Protein AF-A0A518SBA5-F1 (afdb_monomer_lite)

Secondary structure (DSSP, 8-state):
-PPP-PPPSS--SSS--SS--SEEEPTTS-EEEGGGS-TT-SEEE-TTSSEEEEEETTS-GGGTS-HHHHHHHHHH-PPPTT-S-SS--HHHHHHHHHHH-TTSEEEEE-TT-TTT--SEEEEESS-HHHHHHHHHHHHHHHHHHHHHHSS-HHHHHHHHHHHHT--HHHHHHHHHHHHHTT-

Foldseek 3Di:
DDALDFPAPDDDPDDDQPPDPQWWQALLRDIDGLLVDAPPDQWDCDPVRAIKGKDFQPDWPVVQDPVVLVVVCQVVRQYDPNHPDRTDGPSSLVSQLCVVVVSFKIKDACCVPPPNPTGIMIIGNHGSLVSSLSSVVSSLVVVLVVQVPDPDPVSNVVSVVVVVVDDSSVVSVVSCVVVVVVD

Structure (mmCIF, N/CA/C/O backbone):
data_AF-A0A518SBA5-F1
#
_entry.id   AF-A0A518SBA5-F1
#
loop_
_atom_site.group_PDB
_atom_site.id
_atom_site.type_symbol
_atom_site.label_atom_id
_atom_site.label_alt_id
_atom_site.label_comp_id
_atom_site.label_asym_id
_atom_site.label_entity_id
_atom_site.label_seq_id
_atom_site.pdbx_PDB_ins_code
_atom_site.Cartn_x
_atom_site.Cartn_y
_atom_site.Cartn_z
_atom_site.occupancy
_atom_site.B_iso_or_equiv
_atom_site.auth_seq_id
_atom_site.auth_comp_id
_atom_site.auth_asym_id
_atom_site.auth_atom_id
_atom_site.pdbx_PDB_model_num
ATOM 1 N N . MET A 1 1 ? 8.625 2.048 19.655 1.00 45.75 1 MET A N 1
ATOM 2 C CA . MET A 1 1 ? 8.169 1.799 18.279 1.00 45.75 1 MET A CA 1
ATOM 3 C C . MET A 1 1 ? 9.173 2.496 17.388 1.00 45.75 1 MET A C 1
ATOM 5 O O . MET A 1 1 ? 9.543 3.614 17.735 1.00 45.75 1 MET A O 1
ATOM 9 N N . ALA A 1 2 ? 9.718 1.806 16.389 1.00 43.94 2 ALA A N 1
ATOM 10 C CA . ALA A 1 2 ? 10.509 2.471 15.361 1.00 43.94 2 ALA A CA 1
ATOM 11 C C . ALA A 1 2 ? 9.541 3.315 14.520 1.00 43.94 2 ALA A C 1
ATOM 13 O O . ALA A 1 2 ? 8.416 2.883 14.284 1.00 43.94 2 ALA A O 1
ATOM 14 N N . GLU A 1 3 ? 9.927 4.544 14.200 1.00 42.59 3 GLU A N 1
ATOM 15 C CA . GLU A 1 3 ? 9.156 5.420 13.313 1.00 42.59 3 GLU A CA 1
ATOM 16 C C . GLU A 1 3 ? 9.077 4.775 11.917 1.00 42.59 3 GLU A C 1
ATOM 18 O O . GLU A 1 3 ? 10.093 4.212 11.500 1.00 42.59 3 GLU A O 1
ATOM 23 N N . PRO A 1 4 ? 7.927 4.826 11.210 1.00 51.41 4 PRO A N 1
ATOM 24 C CA . PRO A 1 4 ? 7.824 4.291 9.854 1.00 51.41 4 PRO A CA 1
ATOM 25 C C . PRO A 1 4 ? 8.853 4.999 8.976 1.00 51.41 4 PRO A C 1
ATOM 27 O O . PRO A 1 4 ? 8.823 6.225 8.878 1.00 51.41 4 PRO A O 1
ATOM 30 N N . ARG A 1 5 ? 9.787 4.250 8.382 1.00 54.94 5 ARG A N 1
ATOM 31 C CA . ARG A 1 5 ? 10.832 4.830 7.529 1.00 54.94 5 ARG A CA 1
ATOM 32 C C . ARG A 1 5 ? 10.629 4.446 6.078 1.00 54.94 5 ARG A C 1
ATOM 34 O O . ARG A 1 5 ? 10.467 3.271 5.748 1.00 54.94 5 ARG A O 1
ATOM 41 N N . VAL A 1 6 ? 10.689 5.445 5.210 1.00 56.53 6 VAL A N 1
ATOM 42 C CA . VAL A 1 6 ? 10.826 5.243 3.769 1.00 56.53 6 VAL A CA 1
ATOM 43 C C . VAL A 1 6 ? 12.270 4.790 3.477 1.00 56.53 6 VAL A C 1
ATOM 45 O O . VAL A 1 6 ? 13.189 5.174 4.207 1.00 56.53 6 VAL A O 1
ATOM 48 N N . PRO A 1 7 ? 12.513 3.932 2.466 1.00 53.09 7 PRO A N 1
ATOM 49 C CA . PRO A 1 7 ? 13.870 3.632 2.023 1.00 53.09 7 PRO A CA 1
ATOM 50 C C . PRO A 1 7 ? 14.631 4.918 1.681 1.00 53.09 7 PRO A C 1
ATOM 52 O O . PRO A 1 7 ? 14.121 5.768 0.962 1.00 53.09 7 PRO A O 1
ATOM 55 N N . ASP A 1 8 ? 15.846 5.043 2.210 1.00 50.94 8 ASP A N 1
ATOM 56 C CA . ASP A 1 8 ? 16.706 6.218 2.057 1.00 50.94 8 ASP A CA 1
ATOM 57 C C . ASP A 1 8 ? 17.122 6.406 0.580 1.00 50.94 8 ASP A C 1
ATOM 59 O O . ASP A 1 8 ? 17.748 5.517 -0.005 1.00 50.94 8 ASP A O 1
ATOM 63 N N . ASP A 1 9 ? 16.835 7.574 -0.010 1.00 51.44 9 ASP A N 1
ATOM 64 C CA . ASP A 1 9 ? 17.364 8.032 -1.315 1.00 51.44 9 ASP A CA 1
ATOM 65 C C . ASP A 1 9 ? 18.897 8.306 -1.265 1.00 51.44 9 ASP A C 1
ATOM 67 O O . ASP A 1 9 ? 19.530 8.693 -2.254 1.00 51.44 9 ASP A O 1
ATOM 71 N N . GLY A 1 10 ? 19.533 8.135 -0.098 1.00 44.47 10 GLY A N 1
ATOM 72 C CA . GLY A 1 10 ? 20.887 8.578 0.219 1.00 44.47 10 GLY A CA 1
ATOM 73 C C . GLY A 1 10 ? 21.826 7.495 0.757 1.00 44.47 10 GLY A C 1
ATOM 74 O O . GLY A 1 10 ? 22.326 7.590 1.871 1.00 44.47 10 GLY A O 1
ATOM 75 N N . GLY A 1 11 ? 22.214 6.535 -0.087 1.00 49.19 11 GLY A N 1
ATOM 76 C CA . GLY A 1 11 ? 23.533 5.879 -0.024 1.00 49.19 11 GLY A CA 1
ATOM 77 C C . GLY A 1 11 ? 23.936 5.225 1.310 1.00 49.19 11 GLY A C 1
ATOM 78 O O . GLY A 1 11 ? 24.867 5.684 1.977 1.00 49.19 11 GLY A O 1
ATOM 79 N N . GLY A 1 12 ? 23.327 4.082 1.635 1.00 36.31 12 GLY A N 1
ATOM 80 C CA . GLY A 1 12 ? 23.743 3.189 2.721 1.00 36.31 12 GLY A CA 1
ATOM 81 C C . GLY A 1 12 ? 24.022 1.766 2.225 1.00 36.31 12 GLY A C 1
ATOM 82 O O . GLY A 1 12 ? 23.153 1.113 1.667 1.00 36.31 12 GLY A O 1
ATOM 83 N N . ASP A 1 13 ? 25.255 1.304 2.434 1.00 47.91 13 ASP A N 1
ATOM 84 C CA . ASP A 1 13 ? 25.829 -0.008 2.091 1.00 47.91 13 ASP A CA 1
ATOM 85 C C . ASP A 1 13 ? 24.948 -1.184 2.585 1.00 47.91 13 ASP A C 1
ATOM 87 O O . ASP A 1 13 ? 24.988 -1.547 3.762 1.00 47.91 13 ASP A O 1
ATOM 91 N N . GLY A 1 14 ? 24.115 -1.757 1.705 1.00 42.69 14 GLY A N 1
ATOM 92 C CA . GLY A 1 14 ? 23.136 -2.773 2.112 1.00 42.69 14 GLY A CA 1
ATOM 93 C C . GLY A 1 14 ? 22.302 -3.413 0.999 1.00 42.69 14 GLY A C 1
ATOM 94 O O . GLY A 1 14 ? 21.127 -3.672 1.208 1.00 42.69 14 GLY A O 1
ATOM 95 N N . GLY A 1 15 ? 22.885 -3.675 -0.171 1.00 39.03 15 GLY A N 1
ATOM 96 C CA . GLY A 1 15 ? 22.222 -4.364 -1.286 1.00 39.03 15 GLY A CA 1
ATOM 97 C C . GLY A 1 15 ? 22.755 -3.856 -2.620 1.00 39.03 15 GLY A C 1
ATOM 98 O O . GLY A 1 15 ? 23.026 -2.671 -2.755 1.00 39.03 15 GLY A O 1
ATOM 99 N N . ASP A 1 16 ? 22.981 -4.749 -3.576 1.00 41.28 16 ASP A N 1
ATOM 100 C CA . ASP A 1 16 ? 23.631 -4.521 -4.877 1.00 41.28 16 ASP A CA 1
ATOM 101 C C . ASP A 1 16 ? 22.791 -3.591 -5.801 1.00 41.28 16 ASP A C 1
ATOM 103 O O . ASP A 1 16 ? 22.279 -4.010 -6.829 1.00 41.28 16 ASP A O 1
ATOM 107 N N . GLY A 1 17 ? 22.586 -2.324 -5.425 1.00 42.34 17 GLY A N 1
ATOM 108 C CA . GLY A 1 17 ? 21.773 -1.327 -6.144 1.00 42.34 17 GLY A CA 1
ATOM 109 C C . GLY A 1 17 ? 22.573 -0.487 -7.144 1.00 42.34 17 GLY A C 1
ATOM 110 O O . GLY A 1 17 ? 22.425 0.731 -7.211 1.00 42.34 17 GLY A O 1
ATOM 111 N N . GLY A 1 18 ? 23.505 -1.103 -7.875 1.00 36.41 18 GLY A N 1
ATOM 112 C CA . GLY A 1 18 ? 24.275 -0.404 -8.901 1.00 36.41 18 GLY A CA 1
ATOM 113 C C . GLY A 1 18 ? 23.396 -0.087 -10.106 1.00 36.41 18 GLY A C 1
ATOM 114 O O . GLY A 1 18 ? 22.931 -1.031 -10.728 1.00 36.41 18 GLY A O 1
ATOM 115 N N . ALA A 1 19 ? 23.216 1.209 -10.416 1.00 46.28 19 ALA A N 1
ATOM 116 C CA . ALA A 1 19 ? 22.676 1.773 -11.667 1.00 46.28 19 ALA A CA 1
ATOM 117 C C . ALA A 1 19 ? 21.990 0.722 -12.549 1.00 46.28 19 ALA A C 1
ATOM 119 O O . ALA A 1 19 ? 22.603 0.165 -13.463 1.00 46.28 19 ALA A O 1
ATOM 120 N N . SER A 1 20 ? 20.767 0.364 -12.184 1.00 55.44 20 SER A N 1
ATOM 121 C CA . SER A 1 20 ? 20.087 -0.782 -12.764 1.00 55.44 20 SER A CA 1
ATOM 122 C C . SER A 1 20 ? 19.804 -0.532 -14.244 1.00 55.44 20 SER A C 1
ATOM 124 O O . SER A 1 20 ? 19.405 0.557 -14.643 1.00 55.44 20 SER A O 1
ATOM 126 N N . ASP A 1 21 ? 20.031 -1.549 -15.077 1.00 65.50 21 ASP A N 1
ATOM 127 C CA . ASP A 1 21 ? 19.813 -1.548 -16.534 1.00 65.50 21 ASP A CA 1
ATOM 128 C C . ASP A 1 21 ? 18.310 -1.425 -16.923 1.00 65.50 21 ASP A C 1
ATOM 130 O O . ASP A 1 21 ? 17.867 -2.031 -17.902 1.00 65.50 21 ASP A O 1
ATOM 134 N N . GLY A 1 22 ? 17.488 -0.707 -16.145 1.00 85.25 22 GLY A N 1
ATOM 135 C CA . GLY A 1 22 ? 16.037 -0.631 -16.319 1.00 85.25 22 GLY A CA 1
ATOM 136 C C . GLY A 1 22 ? 15.351 -1.978 -16.085 1.00 85.25 22 GLY A C 1
ATOM 137 O O . GLY A 1 22 ? 14.411 -2.324 -16.801 1.00 85.25 22 GLY A O 1
ATOM 138 N N . VAL A 1 23 ? 15.852 -2.790 -15.143 1.00 92.50 23 VAL A N 1
ATOM 139 C CA . VAL A 1 23 ? 15.336 -4.138 -14.838 1.00 92.50 23 VAL A CA 1
ATOM 140 C C . VAL A 1 23 ? 15.205 -4.338 -13.330 1.00 92.50 23 VAL A C 1
ATOM 142 O O . VAL A 1 23 ? 16.181 -4.172 -12.603 1.00 92.50 23 VAL A O 1
ATOM 145 N N . VAL A 1 24 ? 14.028 -4.784 -12.891 1.00 94.25 24 VAL A N 1
ATOM 146 C CA . VAL A 1 24 ? 13.728 -5.210 -11.518 1.00 94.25 24 VAL A CA 1
ATOM 147 C C . VAL A 1 24 ? 13.714 -6.740 -11.429 1.00 94.25 24 VAL A C 1
ATOM 149 O O . VAL A 1 24 ? 13.226 -7.422 -12.335 1.00 94.25 24 VAL A O 1
ATOM 152 N N . GLU A 1 25 ? 14.266 -7.292 -10.351 1.00 96.06 25 GLU A N 1
ATOM 153 C CA . GLU A 1 25 ? 14.155 -8.715 -10.015 1.00 96.06 25 GLU A CA 1
ATOM 154 C C . GLU A 1 25 ? 13.005 -8.897 -9.022 1.00 96.06 25 GLU A C 1
ATOM 156 O O . GLU A 1 25 ? 13.009 -8.303 -7.949 1.00 96.06 25 GLU A O 1
ATOM 161 N N . LEU A 1 26 ? 11.990 -9.664 -9.412 1.00 96.38 26 LEU A N 1
ATOM 162 C CA . LEU A 1 26 ? 10.777 -9.868 -8.628 1.00 96.38 26 LEU A CA 1
ATOM 163 C C . LEU A 1 26 ? 10.993 -10.914 -7.523 1.00 96.38 26 LEU A C 1
ATOM 165 O O . LEU A 1 26 ? 11.842 -11.793 -7.690 1.00 96.38 26 LEU A O 1
ATOM 169 N N . PRO A 1 27 ? 10.161 -10.935 -6.460 1.00 95.12 27 PRO A N 1
ATOM 170 C CA . PRO A 1 27 ? 10.260 -11.943 -5.394 1.00 95.12 27 PRO A CA 1
ATOM 171 C C . PRO A 1 27 ? 10.144 -13.393 -5.896 1.00 95.12 27 PRO A C 1
ATOM 173 O O . PRO A 1 27 ? 10.712 -14.319 -5.323 1.00 95.12 27 PRO A O 1
ATOM 176 N N . CYS A 1 28 ? 9.457 -13.607 -7.023 1.00 96.12 28 CYS A N 1
ATOM 177 C CA . CYS A 1 28 ? 9.350 -14.913 -7.677 1.00 96.12 28 CYS A CA 1
ATOM 178 C C . CYS A 1 28 ? 10.606 -15.331 -8.479 1.00 96.12 28 CYS A C 1
ATOM 180 O O . CYS A 1 28 ? 10.642 -16.440 -9.017 1.00 96.12 28 CYS A O 1
ATOM 182 N N . GLY A 1 29 ? 11.623 -14.466 -8.570 1.00 95.94 29 GLY A N 1
ATOM 183 C CA . GLY A 1 29 ? 12.879 -14.671 -9.300 1.00 95.94 29 GLY A CA 1
ATOM 184 C C . GLY A 1 29 ? 12.855 -14.243 -10.773 1.00 95.94 29 GLY A C 1
ATOM 185 O O . GLY A 1 29 ? 13.874 -14.337 -11.460 1.00 95.94 29 GLY A O 1
ATOM 186 N N . GLU A 1 30 ? 11.713 -13.782 -11.286 1.00 96.88 30 GLU A N 1
ATOM 187 C CA . GLU A 1 30 ? 11.601 -13.267 -12.654 1.00 96.88 30 GLU A CA 1
ATOM 188 C C . GLU A 1 30 ? 12.215 -11.866 -12.769 1.00 96.88 30 GLU A C 1
ATOM 190 O O . GLU A 1 30 ? 12.155 -11.062 -11.843 1.00 96.88 30 GLU A O 1
ATOM 195 N N . ARG A 1 31 ? 12.795 -11.554 -13.930 1.00 96.50 31 ARG A N 1
ATOM 196 C CA . ARG A 1 31 ? 13.422 -10.252 -14.202 1.00 96.50 31 ARG A CA 1
ATOM 197 C C . ARG A 1 31 ? 12.586 -9.486 -15.215 1.00 96.50 31 ARG A C 1
ATOM 199 O O . ARG A 1 31 ? 12.385 -9.970 -16.331 1.00 96.50 31 ARG A O 1
ATOM 206 N N . VAL A 1 32 ? 12.126 -8.298 -14.843 1.00 96.00 32 VAL A N 1
ATOM 207 C CA . VAL A 1 32 ? 11.157 -7.515 -15.621 1.00 96.00 32 VAL A CA 1
ATOM 208 C C . VAL A 1 32 ? 11.714 -6.128 -15.904 1.00 96.00 32 VAL A C 1
ATOM 210 O O . VAL A 1 32 ? 12.326 -5.512 -15.040 1.00 96.00 32 VAL A O 1
ATOM 213 N N . ALA A 1 33 ? 11.530 -5.634 -17.129 1.00 94.44 33 ALA A N 1
ATOM 214 C CA . ALA A 1 33 ? 11.942 -4.279 -17.476 1.00 94.44 33 ALA A CA 1
ATOM 215 C C . ALA A 1 33 ? 11.055 -3.242 -16.767 1.00 94.44 33 ALA A C 1
ATOM 217 O O . ALA A 1 33 ? 9.841 -3.420 -16.711 1.00 94.44 33 ALA A O 1
ATOM 218 N N . THR A 1 34 ? 11.630 -2.137 -16.298 1.00 93.69 34 THR A N 1
ATOM 219 C CA . THR A 1 34 ? 10.901 -1.044 -15.624 1.00 93.69 34 THR A CA 1
ATOM 220 C C . THR A 1 34 ? 9.806 -0.453 -16.515 1.00 93.69 34 THR A C 1
ATOM 222 O O . THR A 1 34 ? 8.685 -0.211 -16.081 1.00 93.69 34 THR A O 1
ATOM 225 N N . THR A 1 35 ? 10.073 -0.366 -17.817 1.00 92.94 35 THR A N 1
ATOM 226 C CA . THR A 1 35 ? 9.105 0.062 -18.843 1.00 92.94 35 THR A CA 1
ATOM 227 C C . THR A 1 35 ? 7.891 -0.861 -19.023 1.00 92.94 35 THR A C 1
ATOM 229 O O . THR A 1 35 ? 6.962 -0.494 -19.740 1.00 92.94 35 THR A O 1
ATOM 232 N N . ALA A 1 36 ? 7.875 -2.051 -18.412 1.00 94.69 36 ALA A N 1
ATOM 233 C CA . ALA A 1 36 ? 6.712 -2.940 -18.427 1.00 94.69 36 ALA A CA 1
ATOM 234 C C . ALA A 1 36 ? 5.648 -2.561 -17.381 1.00 94.69 36 ALA A C 1
ATOM 236 O O . ALA A 1 36 ? 4.532 -3.079 -17.451 1.00 94.69 36 ALA A O 1
ATOM 237 N N . PHE A 1 37 ? 5.977 -1.688 -16.424 1.00 95.44 37 PHE A N 1
ATOM 238 C CA . PHE A 1 37 ? 5.052 -1.239 -15.388 1.00 95.44 37 PHE A CA 1
ATOM 239 C C . PHE A 1 37 ? 4.405 0.084 -15.800 1.00 95.44 37 PHE A C 1
ATOM 241 O O . PHE A 1 37 ? 5.016 1.148 -15.742 1.00 95.44 37 PHE A O 1
ATOM 248 N N . ASP A 1 38 ? 3.141 0.017 -16.216 1.00 93.06 38 ASP A N 1
ATOM 249 C CA . ASP A 1 38 ? 2.354 1.207 -16.537 1.00 93.06 38 ASP A CA 1
ATOM 250 C C . ASP A 1 38 ? 1.986 1.999 -15.272 1.00 93.06 38 ASP A C 1
ATOM 252 O O . ASP A 1 38 ? 1.643 1.424 -14.240 1.00 93.06 38 ASP A O 1
ATOM 256 N N . LEU A 1 39 ? 1.915 3.331 -15.380 1.00 92.56 39 LEU A N 1
ATOM 257 C CA . LEU A 1 39 ? 1.575 4.225 -14.258 1.00 92.56 39 LEU A CA 1
ATOM 258 C C . LEU A 1 39 ? 0.212 3.940 -13.602 1.00 92.56 39 LEU A C 1
ATOM 260 O O . LEU A 1 39 ? -0.015 4.312 -12.455 1.00 92.56 39 LEU A O 1
ATOM 264 N N . GLY A 1 40 ? -0.716 3.301 -14.318 1.00 90.31 40 GLY A N 1
ATOM 265 C CA . GLY A 1 40 ? -2.030 2.902 -13.798 1.00 90.31 40 GLY A CA 1
ATOM 266 C C . GLY A 1 40 ? -2.110 1.447 -13.328 1.00 90.31 40 GLY A C 1
ATOM 267 O O . GLY A 1 40 ? -3.189 0.997 -12.937 1.00 90.31 40 GLY A O 1
ATOM 268 N N . MET A 1 41 ? -1.011 0.694 -13.413 1.00 93.88 41 MET A N 1
ATOM 269 C CA . MET A 1 41 ? -0.995 -0.739 -13.151 1.00 93.88 41 MET A CA 1
ATOM 270 C C . MET A 1 41 ? -1.246 -1.025 -11.673 1.00 93.88 41 MET A C 1
ATOM 272 O O . MET A 1 41 ? -0.619 -0.448 -10.781 1.00 93.88 41 MET A O 1
ATOM 276 N N . ARG A 1 42 ? -2.179 -1.946 -11.418 1.00 94.31 42 ARG A N 1
ATOM 277 C CA . ARG A 1 42 ? -2.409 -2.483 -10.076 1.00 94.31 42 ARG A CA 1
ATOM 278 C C . ARG A 1 42 ? -1.759 -3.832 -9.858 1.00 94.31 42 ARG A C 1
ATOM 280 O O . ARG A 1 42 ? -1.354 -4.126 -8.737 1.00 94.31 42 ARG A O 1
ATOM 287 N N . GLU A 1 43 ? -1.700 -4.622 -10.920 1.00 95.88 43 GLU A N 1
ATOM 288 C CA . GLU A 1 43 ? -1.192 -5.982 -10.929 1.00 95.88 43 GLU A CA 1
ATOM 289 C C . GLU A 1 43 ? -0.390 -6.221 -12.200 1.00 95.88 43 GLU A C 1
ATOM 291 O O . GLU A 1 43 ? -0.768 -5.751 -13.275 1.00 95.88 43 GLU A O 1
ATOM 296 N N . TYR A 1 44 ? 0.697 -6.968 -12.059 1.00 97.38 44 TYR A N 1
ATOM 297 C CA . TYR A 1 44 ? 1.517 -7.457 -13.150 1.00 97.38 44 TYR A CA 1
ATOM 298 C C . TYR A 1 44 ? 1.329 -8.969 -13.291 1.00 97.38 44 TYR A C 1
ATOM 300 O O . TYR A 1 44 ? 1.676 -9.730 -12.385 1.00 97.38 44 TYR A O 1
ATOM 308 N N . ASP A 1 45 ? 0.792 -9.409 -14.429 1.00 97.19 45 ASP A N 1
ATOM 309 C CA . ASP A 1 45 ? 0.654 -10.830 -14.753 1.00 97.19 45 ASP A CA 1
ATOM 310 C C . ASP A 1 45 ? 2.014 -11.416 -15.142 1.00 97.19 45 ASP A C 1
ATOM 312 O O . ASP A 1 45 ? 2.549 -11.160 -16.226 1.00 97.19 45 ASP A O 1
ATOM 316 N N . CYS A 1 46 ? 2.586 -12.209 -14.240 1.00 96.38 46 CYS A N 1
ATOM 317 C CA . CYS A 1 46 ? 3.956 -12.674 -14.352 1.00 96.38 46 CYS A CA 1
ATOM 318 C C . CYS A 1 46 ? 4.072 -14.0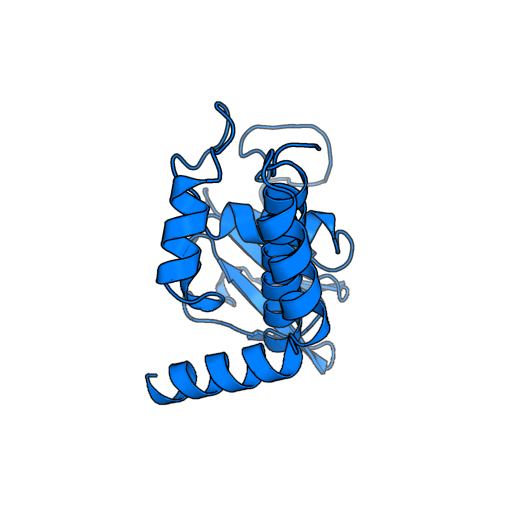12 -15.096 1.00 96.38 46 CYS A C 1
ATOM 320 O O . CYS A 1 46 ? 3.193 -14.877 -15.048 1.00 96.38 46 CYS A O 1
ATOM 322 N N . SER A 1 47 ? 5.225 -14.236 -15.731 1.00 96.00 47 SER A N 1
ATOM 323 C CA . SER A 1 47 ? 5.619 -15.514 -16.341 1.00 96.00 47 SER A CA 1
ATOM 324 C C . SER A 1 47 ? 5.657 -16.682 -15.349 1.00 96.00 47 SER A C 1
ATOM 326 O O . SER A 1 47 ? 5.520 -17.831 -15.776 1.00 96.00 47 SER A O 1
ATOM 328 N N . CYS A 1 48 ? 5.785 -16.412 -14.045 1.00 95.31 48 CYS A N 1
ATOM 329 C CA . CYS A 1 48 ? 5.713 -17.429 -12.994 1.00 95.31 48 CYS A CA 1
ATOM 330 C C . CYS A 1 48 ? 4.303 -18.047 -12.841 1.00 95.31 48 CYS A C 1
ATOM 332 O O . CYS A 1 48 ? 4.167 -19.124 -12.257 1.00 95.31 48 CYS A O 1
ATOM 334 N N . GLY A 1 49 ? 3.269 -17.407 -13.408 1.00 95.81 49 GLY A N 1
ATOM 335 C CA . GLY A 1 49 ? 1.876 -17.863 -13.387 1.00 95.81 49 GLY A CA 1
ATOM 336 C C . GLY A 1 49 ? 0.989 -17.205 -12.325 1.00 95.81 49 GLY A C 1
ATOM 337 O O . GLY A 1 49 ? -0.194 -17.537 -12.261 1.00 95.81 49 GLY A O 1
ATOM 338 N N . SER A 1 50 ? 1.538 -16.286 -11.528 1.00 95.69 50 SER A N 1
ATOM 339 C CA . SER A 1 50 ? 0.815 -15.477 -10.539 1.00 95.69 50 SER A CA 1
ATOM 340 C C . SER A 1 50 ? 0.715 -14.014 -10.982 1.00 95.69 50 SER A C 1
ATOM 342 O O . SER A 1 50 ? 1.483 -13.563 -11.835 1.00 95.69 50 SER A O 1
ATOM 344 N N . SER A 1 51 ? -0.205 -13.265 -10.374 1.00 96.75 51 SER A N 1
ATOM 345 C CA . SER A 1 51 ? -0.290 -11.809 -10.517 1.00 96.75 51 SER A CA 1
ATOM 346 C C . SER A 1 51 ? 0.370 -11.142 -9.309 1.00 96.75 51 SER A C 1
ATOM 348 O O . SER A 1 51 ? 0.113 -11.524 -8.168 1.00 96.75 51 SER A O 1
ATOM 350 N N . HIS A 1 52 ? 1.230 -10.161 -9.566 1.00 98.00 52 HIS A N 1
ATOM 351 C CA . HIS A 1 52 ? 1.997 -9.441 -8.549 1.00 98.00 52 HIS A CA 1
ATOM 352 C C . HIS A 1 52 ? 1.441 -8.038 -8.355 1.00 98.00 52 HIS A C 1
ATOM 354 O O . HIS A 1 52 ? 1.242 -7.326 -9.338 1.00 98.00 52 HIS A O 1
ATOM 360 N N . ALA A 1 53 ? 1.189 -7.619 -7.118 1.00 98.06 53 ALA A N 1
ATOM 361 C CA . ALA A 1 53 ? 0.717 -6.275 -6.830 1.00 98.06 53 ALA A CA 1
ATOM 362 C C . ALA A 1 53 ? 1.791 -5.251 -7.200 1.00 98.06 53 ALA A C 1
ATOM 364 O O . ALA A 1 53 ? 2.963 -5.430 -6.877 1.00 98.06 53 ALA A O 1
ATOM 365 N N . VAL A 1 54 ? 1.370 -4.168 -7.847 1.00 98.12 54 VAL A N 1
ATOM 366 C CA . VAL A 1 54 ? 2.235 -3.069 -8.279 1.00 98.12 54 VAL A CA 1
ATOM 367 C C . VAL A 1 54 ? 1.761 -1.776 -7.632 1.00 98.12 54 VAL A C 1
ATOM 369 O O . VAL A 1 54 ? 0.572 -1.421 -7.714 1.00 98.12 54 VAL A O 1
ATOM 372 N N . VAL A 1 55 ? 2.701 -1.069 -7.008 1.00 98.06 55 VAL A N 1
ATOM 373 C CA . VAL A 1 55 ? 2.503 0.257 -6.419 1.00 98.06 55 VAL A CA 1
ATOM 374 C C . VAL A 1 55 ? 3.654 1.164 -6.827 1.00 98.06 55 VAL A C 1
ATOM 376 O O . VAL A 1 55 ? 4.799 0.729 -6.895 1.00 98.06 55 VAL A O 1
ATOM 379 N N . MET A 1 56 ? 3.337 2.424 -7.103 1.00 96.44 56 MET A N 1
ATOM 380 C CA . MET A 1 56 ? 4.307 3.468 -7.420 1.00 96.44 56 MET A CA 1
ATOM 381 C C . MET A 1 56 ? 4.111 4.657 -6.482 1.00 96.44 56 MET A C 1
ATOM 383 O O . MET A 1 56 ? 3.012 4.848 -5.953 1.00 96.44 56 MET A O 1
ATOM 387 N N . ASP A 1 57 ? 5.145 5.478 -6.316 1.00 93.81 57 ASP A N 1
ATOM 388 C CA . ASP A 1 57 ? 5.136 6.661 -5.441 1.00 93.81 57 ASP A CA 1
ATOM 389 C C . ASP A 1 57 ? 3.984 7.624 -5.750 1.00 93.81 57 ASP A C 1
ATOM 391 O O . ASP A 1 57 ? 3.349 8.149 -4.838 1.00 93.81 57 ASP A O 1
ATOM 395 N N . MET A 1 58 ? 3.648 7.793 -7.033 1.00 92.50 58 MET A N 1
ATOM 396 C CA . MET A 1 58 ? 2.561 8.681 -7.454 1.00 92.50 58 MET A CA 1
ATOM 397 C C . MET A 1 58 ? 1.147 8.166 -7.138 1.00 92.50 58 MET A C 1
ATOM 399 O O . MET A 1 58 ? 0.171 8.903 -7.308 1.00 92.50 58 MET A O 1
ATOM 403 N N . HIS A 1 59 ? 0.979 6.893 -6.760 1.00 95.06 59 HIS A N 1
ATOM 404 C CA . HIS A 1 59 ? -0.348 6.364 -6.438 1.00 95.06 59 HIS A CA 1
ATOM 405 C C . HIS A 1 59 ? -0.837 6.990 -5.130 1.00 95.06 59 HIS A C 1
ATOM 407 O O . HIS A 1 59 ? -0.092 6.984 -4.159 1.00 95.06 59 HIS A O 1
ATOM 413 N N . PRO A 1 60 ? -2.077 7.503 -5.048 1.00 94.75 60 PRO A N 1
ATOM 414 C CA . PRO A 1 60 ? -2.570 8.092 -3.807 1.00 94.75 60 PRO A CA 1
ATOM 415 C C . PRO A 1 60 ? -2.913 7.006 -2.767 1.00 94.75 60 PRO A C 1
ATOM 417 O O . PRO A 1 60 ? -3.440 5.956 -3.156 1.00 94.75 60 PRO A O 1
ATOM 420 N N . PRO A 1 61 ? -2.753 7.273 -1.453 1.00 95.25 61 PRO A N 1
ATOM 421 C CA . PRO A 1 61 ? -3.219 6.389 -0.372 1.00 95.25 61 PRO A CA 1
ATOM 422 C C . PRO A 1 61 ? -4.706 6.027 -0.477 1.00 95.25 61 PRO A C 1
ATOM 424 O O . PRO A 1 61 ? -5.116 4.922 -0.116 1.00 95.25 61 PRO A O 1
ATOM 427 N N . GLY A 1 62 ? -5.499 6.921 -1.083 1.00 94.94 62 GLY A N 1
ATOM 428 C CA . GLY A 1 62 ? -6.896 6.700 -1.459 1.00 94.94 62 GLY A CA 1
ATOM 429 C C . GLY A 1 62 ? -7.132 5.435 -2.299 1.00 94.94 62 GLY A C 1
ATOM 430 O O . GLY A 1 62 ? -8.251 4.937 -2.405 1.00 94.94 62 GLY A O 1
ATOM 431 N N . ARG A 1 63 ? -6.090 4.844 -2.892 1.00 93.06 63 ARG A N 1
ATOM 432 C CA . ARG A 1 63 ? -6.173 3.530 -3.541 1.00 93.06 63 ARG A CA 1
ATOM 433 C C . ARG A 1 63 ? -6.544 2.405 -2.564 1.00 93.06 63 ARG A C 1
ATOM 435 O O . ARG A 1 63 ? -7.194 1.456 -2.996 1.00 93.06 63 ARG A O 1
ATOM 442 N N . PHE A 1 64 ? -6.171 2.527 -1.293 1.00 95.88 64 PHE A N 1
ATOM 443 C CA . PHE A 1 64 ? -6.373 1.507 -0.261 1.00 95.88 64 PHE A CA 1
ATOM 444 C C . PHE A 1 64 ? -7.357 1.949 0.827 1.00 95.88 64 PHE A C 1
ATOM 446 O O . PHE A 1 64 ? -8.067 1.124 1.395 1.00 95.88 64 PHE A O 1
ATOM 453 N N . LEU A 1 65 ? -7.419 3.246 1.120 1.00 95.38 65 LEU A N 1
ATOM 454 C CA . LEU A 1 65 ? -8.143 3.757 2.282 1.00 95.38 65 LEU A CA 1
ATOM 455 C C . LEU A 1 65 ? -9.150 4.837 1.877 1.00 95.38 65 LEU A C 1
ATOM 457 O O . LEU A 1 65 ? -8.864 5.616 0.969 1.00 95.38 65 LEU A O 1
ATOM 461 N N . PRO A 1 66 ? -10.305 4.944 2.555 1.00 95.00 66 PRO A N 1
ATOM 462 C CA . PRO A 1 66 ? -11.201 6.079 2.389 1.00 95.00 66 PRO A CA 1
ATOM 463 C C . PRO A 1 66 ? -10.463 7.391 2.665 1.00 95.00 66 PRO A C 1
ATOM 465 O O . PRO A 1 66 ? -9.676 7.458 3.607 1.00 95.00 66 PRO A O 1
ATOM 468 N N . GLU A 1 67 ? -10.770 8.449 1.910 1.00 93.81 67 GLU A N 1
ATOM 469 C CA . GLU A 1 67 ? -10.090 9.753 2.049 1.00 93.81 67 GLU A CA 1
ATOM 470 C C . GLU A 1 67 ? -10.149 10.287 3.489 1.00 93.81 67 GLU A C 1
ATOM 472 O O . GLU A 1 67 ? -9.169 10.804 3.999 1.00 93.81 67 GLU A O 1
ATOM 477 N N . SER A 1 68 ? -11.251 10.051 4.207 1.00 93.75 68 SER A N 1
ATOM 478 C CA . SER A 1 68 ? -11.368 10.450 5.614 1.00 93.75 68 SER A CA 1
ATOM 479 C C . SER A 1 68 ? -10.359 9.768 6.542 1.00 93.75 68 SER A C 1
ATOM 481 O O . SER A 1 68 ? -10.029 10.327 7.579 1.00 93.75 68 SER A O 1
ATOM 483 N N . ILE A 1 69 ? -9.918 8.548 6.220 1.00 93.25 69 ILE A N 1
ATOM 484 C CA . ILE A 1 69 ? -8.870 7.847 6.974 1.00 93.25 69 ILE A CA 1
ATOM 485 C C . ILE A 1 69 ? -7.499 8.381 6.568 1.00 93.25 69 ILE A C 1
ATOM 487 O O . ILE A 1 69 ? -6.663 8.598 7.438 1.00 93.25 69 ILE A O 1
ATOM 491 N N . VAL A 1 70 ? -7.289 8.650 5.277 1.00 94.75 70 VAL A N 1
ATOM 492 C CA . VAL A 1 70 ? -6.056 9.282 4.783 1.00 94.75 70 VAL A CA 1
ATOM 493 C C . VAL A 1 70 ? -5.834 10.633 5.465 1.00 94.75 70 VAL A C 1
ATOM 495 O O . VAL A 1 70 ? -4.758 10.849 6.006 1.00 94.75 70 VAL A O 1
ATOM 498 N N . ASP A 1 71 ? -6.866 11.477 5.548 1.00 93.12 71 ASP A N 1
ATOM 499 C CA . ASP A 1 71 ? -6.812 12.779 6.230 1.00 93.12 71 ASP A CA 1
ATOM 500 C C . ASP A 1 71 ? -6.441 12.647 7.720 1.00 93.12 71 ASP A C 1
ATOM 502 O O . ASP A 1 71 ? -5.748 13.495 8.281 1.00 93.12 71 ASP A O 1
ATOM 506 N N . ILE A 1 72 ? -6.921 11.592 8.390 1.00 91.31 72 ILE A N 1
ATOM 507 C CA . ILE A 1 72 ? -6.586 11.327 9.796 1.00 91.31 72 ILE A CA 1
ATOM 508 C C . ILE A 1 72 ? -5.122 10.910 9.923 1.00 91.31 72 ILE A C 1
ATOM 510 O O . ILE A 1 72 ? -4.444 11.384 10.831 1.00 91.31 72 ILE A O 1
ATOM 514 N N . LEU A 1 73 ? -4.647 10.027 9.042 1.00 91.38 73 LEU A N 1
ATOM 515 C CA . LEU A 1 73 ? -3.267 9.546 9.057 1.00 91.38 73 LEU A CA 1
ATOM 516 C C . LEU A 1 73 ? -2.284 10.669 8.737 1.00 91.38 73 LEU A C 1
ATOM 518 O O . LEU A 1 73 ? -1.303 10.810 9.453 1.00 91.38 73 LEU A O 1
ATOM 522 N N . ASP A 1 74 ? -2.587 11.511 7.754 1.00 91.12 74 ASP A N 1
ATOM 523 C CA . ASP A 1 74 ? -1.780 12.687 7.421 1.00 91.12 74 ASP A CA 1
ATOM 524 C C . ASP A 1 74 ? -1.676 13.682 8.582 1.00 91.12 74 ASP A C 1
ATOM 526 O O . ASP A 1 74 ? -0.611 14.213 8.876 1.00 91.12 74 ASP A O 1
ATOM 530 N N . ALA A 1 75 ? -2.762 13.862 9.336 1.00 88.94 75 ALA A N 1
ATOM 531 C CA . ALA A 1 75 ? -2.739 14.711 10.521 1.00 88.94 75 ALA A CA 1
ATOM 532 C C . ALA A 1 75 ? -2.035 14.080 11.740 1.00 88.94 75 ALA A C 1
ATOM 534 O O . ALA A 1 75 ? -1.678 14.807 12.670 1.00 88.94 75 ALA A O 1
ATOM 535 N N . ALA A 1 76 ? -1.918 12.751 11.795 1.00 86.12 76 ALA A N 1
ATOM 536 C CA . ALA A 1 76 ? -1.464 12.020 12.981 1.00 86.12 76 ALA A CA 1
ATOM 537 C C . ALA A 1 76 ? -0.047 11.447 12.857 1.00 86.12 76 ALA A C 1
ATOM 539 O O . ALA A 1 76 ? 0.607 11.232 13.879 1.00 86.12 76 ALA A O 1
ATOM 540 N N . VAL A 1 77 ? 0.407 11.163 11.638 1.00 86.06 77 VAL A N 1
ATOM 541 C CA . VAL A 1 77 ? 1.722 10.594 11.349 1.00 86.06 77 VAL A CA 1
ATOM 542 C C . VAL A 1 77 ? 2.630 11.721 10.885 1.00 86.06 77 VAL A C 1
ATOM 544 O O . VAL A 1 77 ? 2.425 12.284 9.818 1.00 86.06 77 VAL A O 1
ATOM 547 N N . GLU A 1 78 ? 3.640 12.037 11.689 1.00 86.69 78 GLU A N 1
ATOM 548 C CA . GLU A 1 78 ? 4.705 12.965 11.308 1.00 86.69 78 GLU A CA 1
ATOM 549 C C . GLU A 1 78 ? 5.827 12.165 10.617 1.00 86.69 78 GLU A C 1
ATOM 551 O O . GLU A 1 78 ? 6.420 11.299 11.272 1.00 86.69 78 GLU A O 1
ATOM 556 N N . PRO A 1 79 ? 6.117 12.410 9.321 1.00 87.88 79 PRO A N 1
ATOM 557 C CA . PRO A 1 79 ? 7.292 11.848 8.657 1.00 87.88 79 PRO A CA 1
ATOM 558 C C . PRO A 1 79 ? 8.587 12.241 9.376 1.00 87.88 79 PRO A C 1
ATOM 560 O O . PRO A 1 79 ? 8.655 13.271 10.054 1.00 87.88 79 PRO A O 1
ATOM 563 N N . ALA A 1 80 ? 9.630 11.425 9.226 1.00 84.75 80 ALA A N 1
ATOM 564 C CA . ALA A 1 80 ? 10.927 11.719 9.828 1.00 84.75 80 ALA A CA 1
ATOM 565 C C . ALA A 1 80 ? 11.550 12.998 9.224 1.00 84.75 80 ALA A C 1
ATOM 567 O O . ALA A 1 80 ? 11.329 13.319 8.060 1.00 84.75 80 ALA A O 1
ATOM 568 N N . GLU A 1 81 ? 12.361 13.737 9.996 1.00 82.69 81 GLU A N 1
ATOM 569 C CA . GLU A 1 81 ? 12.985 14.992 9.518 1.00 82.69 81 GLU A CA 1
ATOM 570 C C . GLU A 1 81 ? 13.910 14.791 8.300 1.00 82.69 81 GLU A C 1
ATOM 572 O O . GLU A 1 81 ? 14.196 15.744 7.572 1.00 82.69 81 GLU A O 1
ATOM 577 N N . ASP A 1 82 ? 14.421 13.575 8.119 1.00 84.62 82 ASP A N 1
ATOM 578 C CA . ASP A 1 82 ? 15.287 13.139 7.027 1.00 84.62 82 ASP A CA 1
ATOM 579 C C . ASP A 1 82 ? 14.543 12.420 5.891 1.00 84.62 82 ASP A C 1
ATOM 581 O O . ASP A 1 82 ? 15.186 11.958 4.950 1.00 84.62 82 ASP A O 1
ATOM 585 N N . ASP A 1 83 ? 13.211 12.354 5.946 1.00 82.56 83 ASP A N 1
ATOM 586 C CA . ASP A 1 83 ? 12.401 11.745 4.894 1.00 82.56 83 ASP A CA 1
ATOM 587 C C . ASP A 1 83 ? 12.388 12.603 3.611 1.00 82.56 83 ASP A C 1
ATOM 589 O O . ASP A 1 83 ? 12.472 13.836 3.638 1.00 82.56 83 ASP A O 1
ATOM 593 N N . ALA A 1 84 ? 12.267 11.942 2.459 1.00 82.69 84 ALA A N 1
ATOM 594 C CA . ALA A 1 84 ? 12.117 12.594 1.160 1.00 82.69 84 ALA A CA 1
ATOM 595 C C . ALA A 1 84 ? 10.714 13.204 0.971 1.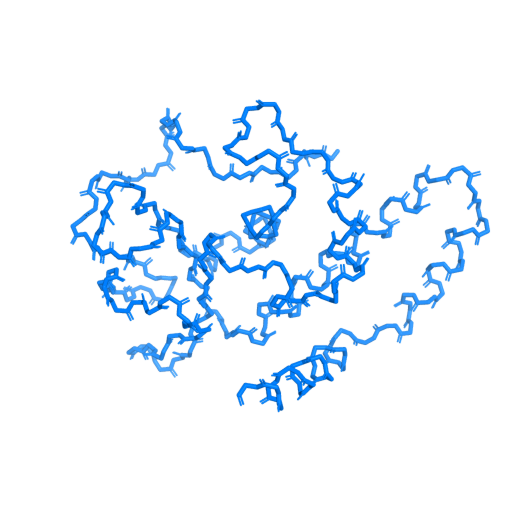00 82.69 84 ALA A C 1
ATOM 597 O O . ALA A 1 84 ? 10.512 14.030 0.072 1.00 82.69 84 ALA A O 1
ATOM 598 N N . PHE A 1 85 ? 9.752 12.807 1.809 1.00 84.38 85 PHE A N 1
ATOM 599 C CA . PHE A 1 85 ? 8.353 13.217 1.740 1.00 84.38 85 PHE A CA 1
ATOM 600 C C . PHE A 1 85 ? 7.967 14.101 2.936 1.00 84.38 85 PHE A C 1
ATOM 602 O O . PHE A 1 85 ? 8.158 13.731 4.088 1.00 84.38 85 PHE A O 1
ATOM 609 N N . GLU A 1 86 ? 7.388 15.275 2.656 1.00 85.88 86 GLU A N 1
ATOM 610 C CA . GLU A 1 86 ? 6.970 16.242 3.690 1.00 85.88 86 GLU A CA 1
ATOM 611 C C . GLU A 1 86 ? 5.653 15.856 4.393 1.00 85.88 86 GLU A C 1
ATOM 613 O O . GLU A 1 86 ? 5.366 16.355 5.479 1.00 85.88 86 GLU A O 1
ATOM 618 N N . GLU A 1 87 ? 4.845 14.998 3.766 1.00 89.44 87 GLU A N 1
ATOM 619 C CA . GLU A 1 87 ? 3.493 14.615 4.195 1.00 89.44 87 GLU A CA 1
ATOM 620 C C . GLU A 1 87 ? 3.324 13.093 4.130 1.00 89.44 87 GLU A C 1
ATOM 622 O O . GLU A 1 87 ? 4.016 12.404 3.368 1.00 89.44 87 GLU A O 1
ATOM 627 N N . PHE A 1 88 ? 2.375 12.560 4.904 1.00 92.12 88 PHE A N 1
ATOM 628 C CA . PHE A 1 88 ? 2.067 11.135 4.871 1.00 92.12 88 PHE A CA 1
ATOM 629 C C . PHE A 1 88 ? 1.580 10.721 3.476 1.00 92.12 88 PHE A C 1
ATOM 631 O O . PHE A 1 88 ? 0.843 11.429 2.791 1.00 92.12 88 PHE A O 1
ATOM 638 N N . GLY A 1 89 ? 1.947 9.518 3.042 1.00 93.12 89 GLY A N 1
ATOM 639 C CA . GLY A 1 89 ? 1.664 9.093 1.679 1.00 93.12 89 GLY A CA 1
ATOM 640 C C . GLY A 1 89 ? 1.882 7.612 1.438 1.00 93.12 89 GLY A C 1
ATOM 641 O O . GLY A 1 89 ? 2.207 6.843 2.339 1.00 93.12 89 GLY A O 1
ATOM 642 N N . THR A 1 90 ? 1.726 7.209 0.180 1.00 95.25 90 THR A N 1
ATOM 643 C CA . THR A 1 90 ? 1.928 5.820 -0.248 1.00 95.25 90 THR A CA 1
ATOM 644 C C . THR A 1 90 ? 3.319 5.273 0.075 1.00 95.25 90 THR A C 1
ATOM 646 O O . THR A 1 90 ? 3.372 4.124 0.506 1.00 95.25 90 THR A O 1
ATOM 649 N N . PRO A 1 91 ? 4.423 6.042 -0.035 1.00 94.75 91 PRO A N 1
ATOM 650 C CA . PRO A 1 91 ? 5.737 5.575 0.412 1.00 94.75 91 PRO A CA 1
ATOM 651 C C . PRO A 1 91 ? 5.751 5.112 1.874 1.00 94.75 91 PRO A C 1
ATOM 653 O O . PRO A 1 91 ? 6.309 4.060 2.168 1.00 94.75 91 PRO A O 1
ATOM 656 N N . HIS A 1 92 ? 5.059 5.823 2.768 1.00 93.94 92 HIS A N 1
ATOM 657 C CA . HIS A 1 92 ? 4.942 5.461 4.183 1.00 93.94 92 HIS A CA 1
ATOM 658 C C . HIS A 1 92 ? 4.120 4.182 4.387 1.00 93.94 92 HIS A C 1
ATOM 660 O O . HIS A 1 92 ? 4.516 3.302 5.149 1.00 93.94 92 HIS A O 1
ATOM 666 N N . LEU A 1 93 ? 2.998 4.041 3.667 1.00 95.25 93 LEU A N 1
ATOM 667 C CA . LEU A 1 93 ? 2.199 2.809 3.686 1.00 95.25 93 LEU A CA 1
ATOM 668 C C . LEU A 1 93 ? 3.005 1.608 3.183 1.00 95.25 93 LEU A C 1
ATOM 670 O O . LEU A 1 93 ? 2.962 0.543 3.790 1.00 95.25 93 LEU A O 1
ATOM 674 N N . MET A 1 94 ? 3.742 1.770 2.082 1.00 96.56 94 MET A N 1
ATOM 675 C CA . MET A 1 94 ? 4.587 0.702 1.551 1.00 96.56 94 MET A CA 1
ATOM 676 C C . MET A 1 94 ? 5.750 0.401 2.492 1.00 96.56 94 MET A C 1
ATOM 678 O O . MET A 1 94 ? 6.055 -0.769 2.675 1.00 96.56 94 MET A O 1
ATOM 682 N N . GLY A 1 95 ? 6.333 1.412 3.143 1.00 93.94 95 GLY A N 1
ATOM 683 C CA . GLY A 1 95 ? 7.292 1.249 4.238 1.00 93.94 95 GLY A CA 1
ATOM 684 C C . GLY A 1 95 ? 6.784 0.281 5.303 1.00 93.94 95 GLY A C 1
ATOM 685 O O . GLY A 1 95 ? 7.413 -0.744 5.551 1.00 93.94 95 GLY A O 1
ATOM 686 N N . ALA A 1 96 ? 5.589 0.543 5.837 1.00 93.12 96 ALA A N 1
ATOM 687 C CA . ALA A 1 96 ? 4.964 -0.317 6.841 1.00 93.12 96 ALA A CA 1
ATOM 688 C C . ALA A 1 96 ? 4.702 -1.747 6.328 1.00 93.12 96 ALA A C 1
ATOM 690 O O . ALA A 1 96 ? 4.990 -2.715 7.024 1.00 93.12 96 ALA A O 1
ATOM 691 N N . VAL A 1 97 ? 4.213 -1.906 5.092 1.00 96.25 97 VAL A N 1
ATOM 692 C CA . VAL A 1 97 ? 4.001 -3.246 4.509 1.00 96.25 97 VAL A CA 1
ATOM 693 C C . VAL A 1 97 ? 5.328 -3.990 4.330 1.00 96.25 97 VAL A C 1
ATOM 695 O O . VAL A 1 97 ? 5.401 -5.184 4.605 1.00 96.25 97 VAL A O 1
ATOM 698 N N . MET A 1 98 ? 6.389 -3.312 3.889 1.00 95.88 98 MET A N 1
ATOM 699 C CA . MET A 1 98 ? 7.711 -3.926 3.730 1.00 95.88 98 MET A CA 1
ATOM 700 C C . MET A 1 98 ? 8.301 -4.399 5.061 1.00 95.88 98 MET A C 1
ATOM 702 O O . MET A 1 98 ? 9.023 -5.393 5.073 1.00 95.88 98 MET A O 1
ATOM 706 N N . GLU A 1 99 ? 8.003 -3.716 6.169 1.00 94.56 99 GLU A N 1
ATOM 707 C CA . GLU A 1 99 ? 8.409 -4.170 7.503 1.00 94.56 99 GLU A CA 1
ATOM 708 C C . GLU A 1 99 ? 7.731 -5.496 7.887 1.00 94.56 99 GLU A C 1
ATOM 710 O O . GLU A 1 99 ? 8.388 -6.369 8.459 1.00 94.56 99 GLU A O 1
ATOM 715 N N . GLU A 1 100 ? 6.465 -5.685 7.506 1.00 95.00 100 GLU A N 1
ATOM 716 C CA . GLU A 1 100 ? 5.715 -6.920 7.769 1.00 95.00 100 GLU A CA 1
ATOM 717 C C . GLU A 1 100 ? 6.100 -8.080 6.838 1.00 95.00 100 GLU A C 1
ATOM 719 O O . GLU A 1 100 ? 6.180 -9.234 7.269 1.00 95.00 100 GLU A O 1
ATOM 724 N N . VAL A 1 101 ? 6.356 -7.797 5.555 1.00 94.75 101 VAL A N 1
ATOM 725 C CA . VAL A 1 101 ? 6.638 -8.820 4.530 1.00 94.75 101 VAL A CA 1
ATOM 726 C C . VAL A 1 101 ? 7.937 -8.555 3.746 1.00 94.75 101 VAL A C 1
ATOM 728 O O . VAL A 1 101 ? 7.923 -8.470 2.514 1.00 94.75 101 VAL A O 1
ATOM 731 N N . PRO A 1 102 ? 9.103 -8.481 4.416 1.00 94.19 102 PRO A N 1
ATOM 732 C CA . PRO A 1 102 ? 10.353 -8.020 3.801 1.00 94.19 102 PRO A CA 1
ATOM 733 C C . PRO A 1 102 ? 10.887 -8.927 2.683 1.00 94.19 102 PRO A C 1
ATOM 735 O O . PRO A 1 102 ? 11.655 -8.475 1.840 1.00 94.19 102 PRO A O 1
ATOM 738 N N . GLU A 1 103 ? 10.506 -10.208 2.661 1.00 93.12 103 GLU A N 1
ATOM 739 C CA . GLU A 1 103 ? 10.953 -11.176 1.645 1.00 93.12 103 GLU A CA 1
ATOM 740 C C . GLU A 1 103 ? 10.015 -11.251 0.424 1.00 93.12 103 GLU A C 1
ATOM 742 O O . GLU A 1 103 ? 10.350 -11.882 -0.576 1.00 93.12 103 GLU A O 1
ATOM 747 N N . GLU A 1 104 ? 8.851 -10.598 0.483 1.00 96.19 104 GLU A N 1
ATOM 748 C CA . GLU A 1 104 ? 7.785 -10.695 -0.526 1.00 96.19 104 GLU A CA 1
ATOM 749 C C . GLU A 1 104 ? 7.638 -9.406 -1.344 1.00 96.19 104 GLU A C 1
ATOM 751 O O . GLU A 1 104 ? 6.605 -9.176 -1.972 1.00 96.19 104 GLU A O 1
ATOM 756 N N . VAL A 1 105 ? 8.655 -8.544 -1.349 1.00 97.50 105 VAL A N 1
ATOM 757 C CA . VAL A 1 105 ? 8.625 -7.246 -2.027 1.00 97.50 105 VAL A CA 1
ATOM 758 C C . VAL A 1 105 ? 9.950 -6.960 -2.722 1.00 97.50 105 VAL A 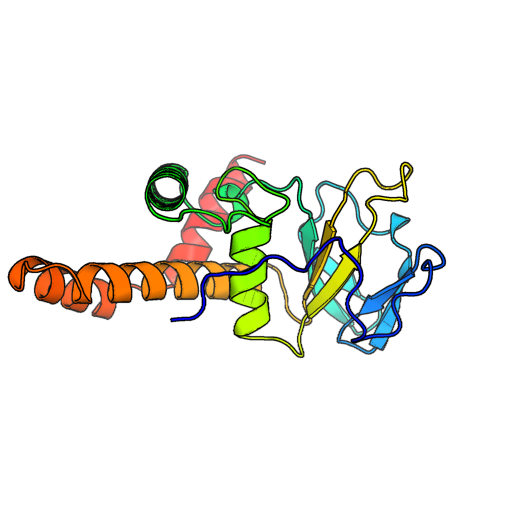C 1
ATOM 760 O O . VAL A 1 105 ? 11.024 -7.075 -2.139 1.00 97.50 105 VAL A O 1
ATOM 763 N N . ALA A 1 106 ? 9.866 -6.576 -3.990 1.00 97.12 106 ALA A N 1
ATOM 764 C CA . ALA A 1 106 ? 10.967 -5.973 -4.721 1.00 97.12 106 ALA A CA 1
ATOM 765 C C . ALA A 1 106 ? 10.750 -4.462 -4.791 1.00 97.12 106 ALA A C 1
ATOM 767 O O . ALA A 1 106 ? 9.665 -4.007 -5.167 1.00 97.12 106 ALA A O 1
ATOM 768 N N . THR A 1 107 ? 11.786 -3.697 -4.456 1.00 96.06 107 THR A N 1
ATOM 769 C CA . THR A 1 107 ? 11.805 -2.239 -4.578 1.00 96.06 107 THR A CA 1
ATOM 770 C C . THR A 1 107 ? 12.728 -1.808 -5.704 1.00 96.06 107 THR A C 1
ATOM 772 O O . THR A 1 107 ? 13.733 -2.461 -5.998 1.00 96.06 107 THR A O 1
ATOM 775 N N . TYR A 1 108 ? 12.379 -0.706 -6.357 1.00 94.75 108 TYR A N 1
ATOM 776 C CA . TYR A 1 108 ? 13.198 -0.123 -7.407 1.00 94.75 108 TYR A CA 1
ATOM 777 C C . TYR A 1 108 ? 13.145 1.401 -7.347 1.00 94.75 108 TYR A C 1
ATOM 779 O O . TYR A 1 108 ? 12.060 1.983 -7.397 1.00 94.75 108 TYR A O 1
ATOM 787 N N . ASP A 1 109 ? 14.320 2.023 -7.277 1.00 93.38 109 ASP A N 1
ATOM 788 C CA . ASP A 1 109 ? 14.503 3.467 -7.394 1.00 93.38 109 ASP A CA 1
ATOM 789 C C . ASP A 1 109 ? 14.717 3.838 -8.870 1.00 93.38 109 ASP A C 1
ATOM 791 O O . ASP A 1 109 ? 15.724 3.495 -9.492 1.00 93.38 109 ASP A O 1
ATOM 795 N N . ALA A 1 110 ? 13.724 4.525 -9.428 1.00 92.19 110 ALA A N 1
ATOM 796 C CA . ALA A 1 110 ? 13.696 5.055 -10.784 1.00 92.19 110 ALA A CA 1
ATOM 797 C C . ALA A 1 110 ? 13.822 6.591 -10.820 1.00 92.19 110 ALA A C 1
ATOM 799 O O . ALA A 1 110 ? 13.584 7.203 -11.864 1.00 92.19 110 ALA A O 1
ATOM 800 N N . SER A 1 111 ? 14.231 7.240 -9.725 1.00 89.25 111 SER A N 1
ATOM 801 C CA . SER A 1 111 ? 14.392 8.703 -9.643 1.00 89.25 111 SER A CA 1
ATOM 802 C C . SER A 1 111 ? 15.330 9.271 -10.724 1.00 89.25 111 SER A C 1
ATOM 804 O O . SER A 1 111 ? 15.146 10.395 -11.204 1.00 89.25 111 SER A O 1
ATOM 806 N N . GLY A 1 112 ? 16.310 8.477 -11.170 1.00 85.56 112 GLY A N 1
ATOM 807 C CA . GLY A 1 112 ? 17.222 8.797 -12.273 1.00 85.56 112 GLY A CA 1
ATOM 808 C C . GLY A 1 112 ? 16.698 8.482 -13.684 1.00 85.56 112 GLY A C 1
ATOM 809 O O . GLY A 1 112 ? 17.332 8.872 -14.670 1.00 85.56 112 GLY A O 1
ATOM 810 N N . GLU A 1 113 ? 15.557 7.801 -13.811 1.00 86.12 113 GLU A N 1
ATOM 811 C CA . GLU A 1 113 ? 15.011 7.262 -15.063 1.00 86.12 113 GLU A CA 1
ATOM 812 C C . GLU A 1 113 ? 13.797 8.064 -15.548 1.00 86.12 113 GLU A C 1
ATOM 814 O O . GLU A 1 113 ? 12.641 7.670 -15.419 1.00 86.12 113 GLU A O 1
ATOM 819 N N . GLY A 1 114 ? 14.049 9.198 -16.206 1.00 81.81 114 GLY A N 1
ATOM 820 C CA . GLY A 1 114 ? 12.979 10.082 -16.693 1.00 81.81 114 GLY A CA 1
ATOM 821 C C . GLY A 1 114 ? 12.033 9.489 -17.755 1.00 81.81 114 GLY A C 1
ATOM 822 O O . GLY A 1 114 ? 11.122 10.185 -18.199 1.00 81.8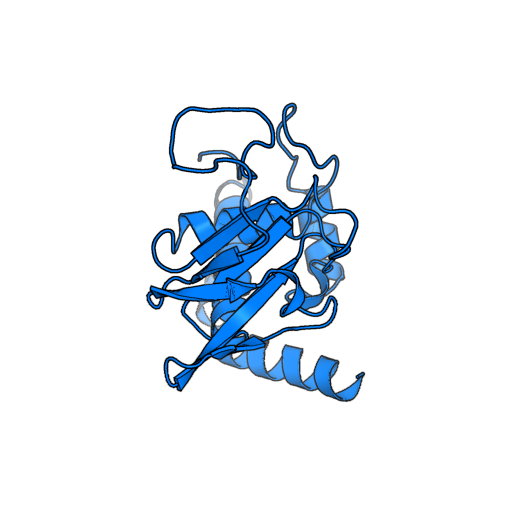1 114 GLY A O 1
ATOM 823 N N . GLU A 1 115 ? 12.245 8.248 -18.200 1.00 84.06 115 GLU A N 1
ATOM 824 C CA . GLU A 1 115 ? 11.421 7.580 -19.213 1.00 84.06 115 GLU A CA 1
ATOM 825 C C . GLU A 1 115 ? 10.244 6.771 -18.649 1.00 84.06 115 GLU A C 1
ATOM 827 O O . GLU A 1 115 ? 9.285 6.546 -19.389 1.00 84.06 115 GLU A O 1
ATOM 832 N N . VAL A 1 116 ? 10.272 6.381 -17.365 1.00 89.31 116 VAL A N 1
ATOM 833 C CA . VAL A 1 116 ? 9.221 5.537 -16.755 1.00 89.31 116 VAL A CA 1
ATOM 834 C C . VAL A 1 116 ? 8.144 6.333 -16.014 1.00 89.31 116 VAL A C 1
ATOM 836 O O . VAL A 1 116 ? 6.998 5.900 -15.944 1.00 89.31 116 VAL A O 1
ATOM 839 N N . GLY A 1 117 ? 8.466 7.541 -15.541 1.00 90.50 117 GLY A N 1
ATOM 840 C CA . GLY A 1 117 ? 7.486 8.489 -14.994 1.00 90.50 117 GLY A CA 1
ATOM 841 C C . GLY A 1 117 ? 7.072 8.268 -13.533 1.00 90.50 117 GLY A C 1
ATOM 842 O O . GLY A 1 117 ? 6.184 8.977 -13.067 1.00 90.50 117 GLY A O 1
ATOM 843 N N . TYR A 1 118 ? 7.712 7.337 -12.827 1.00 92.62 118 TYR A N 1
ATOM 844 C CA . TYR A 1 118 ? 7.625 7.141 -11.376 1.00 92.62 118 TYR A CA 1
ATOM 845 C C . TYR A 1 118 ? 9.033 7.219 -10.769 1.00 92.62 118 TYR A C 1
ATOM 847 O O . TYR A 1 118 ? 10.011 6.963 -11.474 1.00 92.62 118 TYR A O 1
ATOM 855 N N . ALA A 1 119 ? 9.140 7.581 -9.491 1.00 92.81 119 ALA A N 1
ATOM 856 C CA . ALA A 1 119 ? 10.418 7.615 -8.777 1.00 92.81 119 ALA A CA 1
ATOM 857 C C . ALA A 1 119 ? 10.659 6.330 -7.980 1.00 92.81 119 ALA A C 1
ATOM 859 O O . ALA A 1 119 ? 11.785 5.848 -7.942 1.00 92.81 119 ALA A O 1
ATOM 860 N N . LEU A 1 120 ? 9.611 5.735 -7.406 1.00 95.00 120 LEU A N 1
ATOM 861 C CA . LEU A 1 120 ? 9.717 4.492 -6.639 1.00 95.00 120 LEU A CA 1
ATOM 862 C C . LEU A 1 120 ? 8.696 3.476 -7.143 1.00 95.00 120 LEU A C 1
ATOM 864 O O . LEU A 1 120 ? 7.550 3.820 -7.444 1.00 95.00 120 LEU A O 1
ATOM 868 N N . LEU A 1 121 ? 9.116 2.217 -7.209 1.00 97.00 121 LEU A N 1
ATOM 869 C CA . LEU A 1 121 ? 8.284 1.075 -7.571 1.00 97.00 121 LEU A CA 1
ATOM 870 C C . LEU A 1 121 ? 8.393 -0.007 -6.497 1.00 97.00 121 LEU A C 1
ATOM 872 O O . LEU A 1 121 ? 9.493 -0.399 -6.109 1.00 97.00 121 LEU A O 1
ATOM 876 N N . TRP A 1 122 ? 7.239 -0.537 -6.100 1.00 98.31 122 TRP A N 1
ATOM 877 C CA . TRP A 1 122 ? 7.098 -1.732 -5.276 1.00 98.31 122 TRP A CA 1
ATOM 878 C C . TRP A 1 122 ? 6.345 -2.803 -6.059 1.00 98.31 122 TRP A C 1
ATOM 880 O O . TRP A 1 122 ? 5.249 -2.552 -6.576 1.00 98.31 122 TRP A O 1
ATOM 890 N N . VAL A 1 123 ? 6.921 -4.003 -6.121 1.00 98.25 123 VAL A N 1
ATOM 891 C CA . VAL A 1 123 ? 6.279 -5.183 -6.709 1.00 98.25 123 VAL A CA 1
ATOM 892 C C . VAL A 1 123 ? 6.255 -6.312 -5.689 1.00 98.25 123 VAL A C 1
ATOM 894 O O . VAL A 1 123 ? 7.307 -6.780 -5.256 1.00 98.25 123 VAL A O 1
ATOM 897 N N . PHE A 1 124 ? 5.058 -6.761 -5.320 1.00 98.31 124 PHE A N 1
ATOM 898 C CA . PHE A 1 124 ? 4.868 -7.774 -4.282 1.00 98.31 124 PHE A CA 1
ATOM 899 C C . PHE A 1 124 ? 4.698 -9.184 -4.856 1.00 98.31 124 PHE A C 1
ATOM 901 O O . PHE A 1 124 ? 4.150 -9.369 -5.942 1.00 98.31 124 PHE A O 1
ATOM 908 N N . GLY A 1 125 ? 5.113 -10.201 -4.098 1.00 97.69 125 GLY A N 1
ATOM 909 C CA . GLY A 1 125 ? 4.997 -11.622 -4.445 1.00 97.69 125 GLY A CA 1
ATOM 910 C C . GLY A 1 125 ? 3.554 -12.136 -4.550 1.00 97.69 125 GLY A C 1
ATOM 911 O O . GLY A 1 125 ? 3.313 -13.186 -5.147 1.00 97.69 125 GLY A O 1
ATOM 912 N N . PHE A 1 126 ? 2.589 -11.362 -4.058 1.00 97.94 126 PHE A N 1
ATOM 913 C CA . PHE A 1 126 ? 1.157 -11.659 -4.026 1.00 97.94 126 PHE A CA 1
ATOM 914 C C . PHE A 1 126 ? 0.327 -10.619 -4.792 1.00 97.94 126 PHE A C 1
ATOM 916 O O . PHE A 1 126 ? 0.841 -9.594 -5.232 1.00 97.94 126 PHE A O 1
ATOM 923 N N . ASP A 1 127 ? -0.969 -10.888 -4.952 1.00 97.38 127 ASP A N 1
ATOM 924 C CA . ASP A 1 127 ? -1.892 -10.052 -5.723 1.00 97.38 127 ASP A CA 1
ATOM 925 C C . ASP A 1 127 ? -2.281 -8.735 -5.020 1.00 97.38 127 ASP A C 1
ATOM 927 O O . ASP A 1 127 ? -2.057 -8.513 -3.826 1.00 97.38 127 ASP A O 1
ATOM 931 N N . SER A 1 128 ? -2.891 -7.814 -5.769 1.00 96.62 128 SER A N 1
ATOM 932 C CA . SER A 1 128 ? -3.257 -6.488 -5.255 1.00 96.62 128 SER A CA 1
ATOM 933 C C . SER A 1 128 ? -4.388 -6.514 -4.233 1.00 96.62 128 SER A C 1
ATOM 935 O O . SER A 1 128 ? -4.616 -5.498 -3.572 1.00 96.62 128 SER A O 1
ATOM 937 N N . ARG A 1 129 ? -5.154 -7.608 -4.147 1.00 96.44 129 ARG A N 1
ATOM 938 C CA . ARG A 1 129 ? -6.196 -7.779 -3.128 1.00 96.44 129 ARG A CA 1
ATOM 939 C C . ARG A 1 129 ? -5.539 -8.094 -1.790 1.00 96.44 129 ARG A C 1
ATOM 941 O O . ARG A 1 129 ? -5.843 -7.423 -0.813 1.00 96.44 129 ARG A O 1
ATOM 948 N N . THR A 1 130 ? -4.592 -9.021 -1.791 1.00 97.38 130 THR A N 1
ATOM 949 C CA . THR A 1 130 ? -3.783 -9.398 -0.628 1.00 97.38 130 THR A CA 1
ATOM 950 C C . THR A 1 130 ? -2.992 -8.199 -0.107 1.00 97.38 130 THR A C 1
ATOM 952 O O . THR A 1 130 ? -3.013 -7.917 1.085 1.00 97.38 130 THR A O 1
ATOM 955 N N . LEU A 1 131 ? -2.387 -7.405 -1.002 1.00 98.19 131 LEU A N 1
ATOM 956 C CA . LEU A 1 131 ? -1.743 -6.147 -0.606 1.00 98.19 131 LEU A CA 1
ATOM 957 C C . LEU A 1 131 ? -2.710 -5.196 0.107 1.00 98.19 131 LEU A C 1
ATOM 959 O O . LEU A 1 131 ? -2.346 -4.541 1.076 1.00 98.19 131 LEU A O 1
ATOM 963 N N . HIS A 1 132 ? -3.939 -5.087 -0.392 1.00 97.94 132 HIS A N 1
ATOM 964 C CA . HIS A 1 132 ? -4.928 -4.190 0.191 1.00 97.94 132 HIS A CA 1
ATOM 965 C C . HIS A 1 132 ? -5.366 -4.661 1.584 1.00 97.94 132 HIS A C 1
ATOM 967 O O . HIS A 1 132 ? -5.511 -3.826 2.471 1.00 97.94 132 HIS A O 1
ATOM 973 N N . GLU A 1 133 ? -5.494 -5.971 1.800 1.00 97.81 133 GLU A N 1
ATOM 974 C CA . GLU A 1 133 ? -5.731 -6.539 3.135 1.00 97.81 133 GLU A CA 1
ATOM 975 C C . GLU A 1 133 ? -4.597 -6.158 4.103 1.00 97.81 133 GLU A C 1
ATOM 977 O O . GLU A 1 133 ? -4.890 -5.556 5.135 1.00 97.81 133 GLU A O 1
ATOM 982 N N . TYR A 1 134 ? -3.326 -6.342 3.718 1.00 97.81 134 TYR A N 1
ATOM 983 C CA . TYR A 1 134 ? -2.175 -5.937 4.543 1.00 97.81 134 TYR A CA 1
ATOM 984 C C . TYR A 1 134 ? -2.185 -4.450 4.913 1.00 97.81 134 TYR A C 1
ATOM 986 O O . TYR A 1 134 ? -1.962 -4.092 6.067 1.00 97.81 134 TYR A O 1
ATOM 994 N N . VAL A 1 135 ? -2.462 -3.562 3.951 1.00 97.38 135 VAL A N 1
ATOM 995 C CA . VAL A 1 135 ? -2.524 -2.115 4.227 1.00 97.38 135 VAL A CA 1
ATOM 996 C C . VAL A 1 135 ? -3.622 -1.796 5.246 1.00 97.38 135 VAL A C 1
ATOM 998 O O . VAL A 1 135 ? -3.417 -0.965 6.130 1.00 97.38 135 VAL A O 1
ATOM 1001 N N . VAL A 1 136 ? -4.792 -2.429 5.129 1.00 97.00 136 VAL A N 1
ATOM 1002 C CA . VAL A 1 136 ? -5.920 -2.188 6.042 1.00 97.00 136 VAL A CA 1
ATOM 1003 C C . VAL A 1 136 ? -5.627 -2.742 7.435 1.00 97.00 136 VAL A C 1
ATOM 1005 O O . VAL A 1 136 ? -5.900 -2.045 8.411 1.00 97.00 136 VAL A O 1
ATOM 1008 N N . GLU A 1 137 ? -5.047 -3.940 7.530 1.00 95.19 137 GLU A N 1
ATOM 1009 C CA . GLU A 1 137 ? -4.607 -4.542 8.797 1.00 95.19 137 GLU A CA 1
ATOM 1010 C C . GLU A 1 137 ? -3.620 -3.627 9.523 1.00 95.19 137 GLU A C 1
ATOM 1012 O O . GLU A 1 137 ? -3.859 -3.256 10.670 1.00 95.19 137 GLU A O 1
ATOM 1017 N N . LEU A 1 138 ? -2.588 -3.152 8.826 1.00 94.44 138 LEU A N 1
ATOM 1018 C CA . LEU A 1 138 ? -1.572 -2.278 9.415 1.00 94.44 138 LEU A CA 1
ATOM 1019 C C . LEU A 1 138 ? -2.135 -0.944 9.911 1.00 94.44 138 LEU A C 1
ATOM 1021 O O . LEU A 1 138 ? -1.763 -0.463 10.981 1.00 94.44 138 LEU A O 1
ATOM 1025 N N . VAL A 1 139 ? -3.050 -0.331 9.159 1.00 92.50 139 VAL A N 1
ATOM 1026 C CA . VAL A 1 139 ? -3.689 0.928 9.578 1.00 92.50 139 VAL A CA 1
ATOM 1027 C C . VAL A 1 139 ? -4.562 0.714 10.809 1.00 92.50 139 VAL A C 1
ATOM 1029 O O . VAL A 1 139 ? -4.555 1.535 11.726 1.00 92.50 139 VAL A O 1
ATOM 1032 N N . VAL A 1 140 ? -5.295 -0.394 10.844 1.00 90.94 140 VAL A N 1
ATOM 1033 C CA . VAL A 1 140 ? -6.087 -0.804 12.000 1.00 90.94 140 VAL A CA 1
ATOM 1034 C C . VAL A 1 140 ? -5.200 -1.006 13.231 1.00 90.94 140 VAL A C 1
ATOM 1036 O O . VAL A 1 140 ? -5.517 -0.483 14.299 1.00 90.94 140 VAL A O 1
ATOM 1039 N N . GLU A 1 141 ? -4.078 -1.708 13.084 1.00 88.94 141 GLU A N 1
ATOM 1040 C CA . GLU A 1 141 ? -3.126 -1.950 14.171 1.00 88.94 141 GLU A CA 1
ATOM 1041 C C . GLU A 1 141 ? -2.484 -0.651 14.670 1.00 88.94 141 GLU A C 1
ATOM 1043 O O . GLU A 1 141 ? -2.340 -0.440 15.878 1.00 88.94 141 GLU A O 1
ATOM 1048 N N . LEU A 1 142 ? -2.156 0.267 13.756 1.00 87.06 142 LEU A N 1
ATOM 1049 C CA . LEU A 1 142 ? -1.661 1.595 14.105 1.00 87.06 142 LEU A CA 1
ATOM 1050 C C . LEU A 1 142 ? -2.690 2.371 14.940 1.00 87.06 142 LEU A C 1
ATOM 1052 O O . LEU A 1 142 ? -2.333 2.983 15.953 1.00 87.06 142 LEU A O 1
ATOM 1056 N N . MET A 1 143 ? -3.961 2.337 14.532 1.00 86.12 143 MET A N 1
ATOM 1057 C CA . MET A 1 143 ? -5.055 2.973 15.267 1.00 86.12 143 MET A CA 1
ATOM 1058 C C . MET A 1 143 ? -5.255 2.333 16.647 1.00 86.12 143 MET A C 1
ATOM 1060 O O . MET A 1 143 ? -5.387 3.071 17.625 1.00 86.12 143 MET A O 1
ATOM 1064 N N . ASP A 1 144 ? -5.209 1.001 16.749 1.00 83.69 144 ASP A N 1
ATOM 1065 C CA . ASP A 1 144 ? -5.298 0.276 18.025 1.00 83.69 144 ASP A CA 1
ATOM 1066 C C . ASP A 1 144 ? -4.199 0.718 18.991 1.00 83.69 144 ASP A C 1
ATOM 1068 O O . ASP A 1 144 ? -4.456 1.142 20.124 1.00 83.69 144 ASP A O 1
ATOM 1072 N N . HIS A 1 145 ? -2.959 0.738 18.498 1.00 83.44 145 HIS A N 1
ATOM 1073 C CA . HIS A 1 145 ? -1.828 1.177 19.290 1.00 83.44 145 HIS A CA 1
ATOM 1074 C C . HIS A 1 145 ? -2.008 2.635 19.739 1.00 83.44 145 HIS A C 1
ATOM 1076 O O . HIS A 1 145 ? -1.852 2.928 20.926 1.00 83.44 145 HIS A O 1
ATOM 1082 N N . ALA A 1 146 ? -2.403 3.546 18.846 1.00 83.00 146 ALA A N 1
ATOM 1083 C C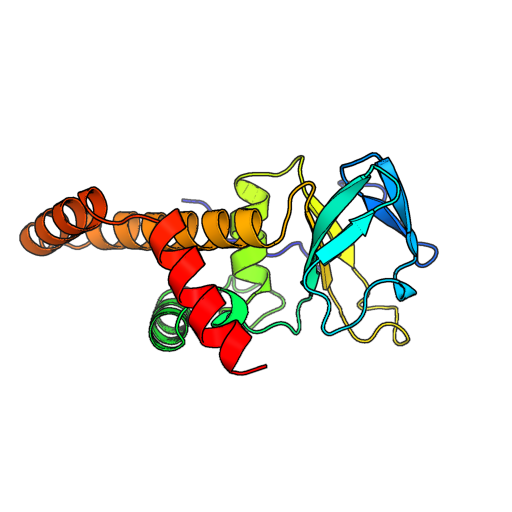A . ALA A 1 146 ? -2.636 4.949 19.192 1.00 83.00 146 ALA A CA 1
ATOM 1084 C C . ALA A 1 146 ? -3.725 5.125 20.269 1.00 83.00 146 ALA A C 1
ATOM 1086 O O . ALA A 1 146 ? -3.533 5.877 21.231 1.00 83.00 146 ALA A O 1
ATOM 1087 N N . VAL A 1 147 ? -4.844 4.405 20.151 1.00 82.62 147 VAL A N 1
ATOM 1088 C CA . VAL A 1 147 ? -5.948 4.465 21.120 1.00 82.62 147 VAL A CA 1
ATOM 1089 C C . VAL A 1 147 ? -5.552 3.839 22.462 1.00 82.62 147 VAL A C 1
ATOM 1091 O O . VAL A 1 147 ? -5.959 4.344 23.511 1.00 82.62 147 VAL A O 1
ATOM 1094 N N . SER A 1 148 ? -4.724 2.791 22.468 1.00 76.62 148 SER A N 1
ATOM 1095 C CA . SER A 1 148 ? -4.240 2.163 23.706 1.00 76.62 148 SER A CA 1
ATOM 1096 C C . SER A 1 148 ? -3.329 3.082 24.541 1.00 76.62 148 SER A C 1
ATOM 1098 O O . SER A 1 148 ? -3.291 2.968 25.768 1.00 76.62 148 SER A O 1
ATOM 1100 N N . HIS A 1 149 ? -2.634 4.034 23.901 1.00 80.50 149 HIS A N 1
ATOM 1101 C CA . HIS A 1 149 ? -1.826 5.059 24.584 1.00 80.50 149 HIS A CA 1
ATOM 1102 C C . HIS A 1 149 ? -2.631 6.284 25.023 1.00 80.50 149 HIS A C 1
ATOM 1104 O O . HIS A 1 149 ? -2.135 7.090 25.816 1.00 80.50 149 HIS A O 1
ATOM 1110 N N . ALA A 1 150 ? -3.861 6.453 24.538 1.00 75.56 150 ALA A N 1
ATOM 1111 C CA . ALA A 1 150 ? -4.702 7.556 24.970 1.00 75.56 150 ALA A CA 1
ATOM 1112 C C . ALA A 1 150 ? -5.102 7.370 26.445 1.00 75.56 150 ALA A C 1
ATOM 1114 O O . ALA A 1 150 ? -5.561 6.309 26.860 1.00 75.56 150 ALA A O 1
ATOM 1115 N N . GLU A 1 151 ? -5.013 8.430 27.256 1.00 68.31 151 GLU A N 1
ATOM 1116 C CA . GLU A 1 151 ? -5.381 8.406 28.686 1.00 68.31 151 GLU A CA 1
ATOM 1117 C C . GLU A 1 151 ? -6.909 8.263 28.934 1.00 68.31 151 GLU A C 1
ATOM 1119 O O . GLU A 1 151 ? -7.415 8.626 30.000 1.00 68.31 151 GLU A O 1
ATOM 1124 N N . ASN A 1 152 ? -7.674 7.762 27.955 1.00 76.06 152 ASN A N 1
ATOM 1125 C CA . ASN A 1 152 ? -9.119 7.566 28.023 1.00 76.06 152 ASN A CA 1
ATOM 1126 C C . ASN A 1 152 ? -9.483 6.069 27.941 1.00 76.06 152 ASN A C 1
ATOM 1128 O O . ASN A 1 152 ? -9.739 5.560 26.851 1.00 76.06 152 ASN A O 1
ATOM 1132 N N . PRO A 1 153 ? -9.610 5.374 29.085 1.00 70.38 153 PRO A N 1
ATOM 1133 C CA . PRO A 1 153 ? -9.853 3.930 29.118 1.00 70.38 153 PRO A CA 1
ATOM 1134 C C . PRO A 1 153 ? -11.202 3.495 28.523 1.00 70.38 153 PRO A C 1
ATOM 1136 O O . PRO A 1 153 ? -11.370 2.322 28.209 1.00 70.38 153 PRO A O 1
ATOM 1139 N N . ASN A 1 154 ? -12.170 4.406 28.364 1.00 78.56 154 ASN A N 1
ATOM 1140 C CA . ASN A 1 154 ? -13.430 4.075 27.691 1.00 78.56 154 ASN A CA 1
ATOM 1141 C C . ASN A 1 154 ? -13.256 4.018 26.167 1.00 78.56 154 ASN A C 1
ATOM 1143 O O . ASN A 1 154 ? -13.892 3.196 25.523 1.00 78.56 154 ASN A O 1
ATOM 1147 N N . ALA A 1 155 ? -12.386 4.864 25.605 1.00 76.19 155 ALA A N 1
ATOM 1148 C CA . ALA A 1 155 ? -12.128 4.888 24.168 1.00 76.19 155 ALA A CA 1
ATOM 1149 C C . ALA A 1 155 ? -11.381 3.627 23.708 1.00 76.19 155 ALA A C 1
ATOM 1151 O O . ALA A 1 155 ? -11.692 3.099 22.647 1.00 76.19 155 ALA A O 1
ATOM 1152 N N . SER A 1 156 ? -10.454 3.112 24.525 1.00 78.06 156 SER A N 1
ATOM 1153 C CA . SER A 1 156 ? -9.743 1.861 24.234 1.00 78.06 156 SER A CA 1
ATOM 1154 C C . SER A 1 156 ? -10.680 0.656 24.227 1.00 78.06 156 SER A C 1
ATOM 1156 O O . SER A 1 156 ? -10.684 -0.092 23.261 1.00 78.06 156 SER A O 1
ATOM 1158 N N . ALA A 1 157 ? -11.554 0.520 25.230 1.00 80.44 157 ALA A N 1
ATOM 1159 C CA . ALA A 1 157 ? -12.511 -0.588 25.272 1.00 80.44 157 ALA A CA 1
ATOM 1160 C C . ALA A 1 157 ? -13.522 -0.555 24.107 1.00 80.44 157 ALA A C 1
ATOM 1162 O O . ALA A 1 157 ? -13.819 -1.590 23.521 1.00 80.44 157 ALA A O 1
ATOM 1163 N N . GLU A 1 158 ? -14.034 0.629 23.748 1.00 81.88 158 GLU A N 1
ATOM 1164 C CA . GLU A 1 158 ? -14.950 0.781 22.605 1.00 81.88 158 GLU A CA 1
ATOM 1165 C C . GLU A 1 158 ? -14.276 0.440 21.267 1.00 81.88 158 GLU A C 1
ATOM 1167 O O . GLU A 1 158 ? -14.917 -0.133 20.386 1.00 81.88 158 GLU A O 1
ATOM 1172 N N . PHE A 1 159 ? -12.991 0.774 21.116 1.00 82.88 159 PHE A N 1
ATOM 1173 C CA . PHE A 1 159 ? -12.219 0.443 19.922 1.00 82.88 159 PHE A CA 1
ATOM 1174 C C . PHE A 1 159 ? -11.919 -1.059 19.835 1.00 82.88 159 PHE A C 1
ATOM 1176 O O . PHE A 1 159 ? -12.169 -1.659 18.795 1.00 82.88 159 PHE A O 1
ATOM 1183 N N . GLU A 1 160 ? -11.474 -1.687 20.928 1.00 80.88 160 GLU A N 1
ATOM 1184 C CA . GLU A 1 160 ? -11.220 -3.137 21.000 1.00 80.88 160 GLU A CA 1
ATOM 1185 C C . GLU A 1 160 ? -12.478 -3.967 20.661 1.00 80.88 160 GLU A C 1
ATOM 1187 O O . GLU A 1 160 ? -12.410 -4.954 19.917 1.00 80.88 160 GLU A O 1
ATOM 1192 N N . ASP A 1 161 ? -13.645 -3.546 21.162 1.00 83.44 161 ASP A N 1
ATOM 1193 C CA . ASP A 1 161 ? -14.928 -4.181 20.844 1.00 83.44 161 ASP A CA 1
ATOM 1194 C C . ASP A 1 161 ? -15.260 -4.038 19.347 1.00 83.44 161 ASP A C 1
ATOM 1196 O O . ASP A 1 161 ? -15.584 -5.031 18.691 1.00 83.44 161 ASP A O 1
ATOM 1200 N N . ALA A 1 162 ? -15.117 -2.831 18.781 1.00 81.81 162 ALA A N 1
ATOM 1201 C CA . ALA A 1 162 ? -15.334 -2.593 17.352 1.00 81.81 162 ALA A CA 1
ATOM 1202 C C . ALA A 1 162 ? -14.358 -3.397 16.477 1.00 81.81 162 ALA A C 1
ATOM 1204 O O . ALA A 1 162 ? -14.744 -3.903 15.421 1.00 81.81 162 ALA A O 1
ATOM 1205 N N . MET A 1 163 ? -13.115 -3.560 16.936 1.00 82.94 163 MET A N 1
ATOM 1206 C CA . MET A 1 163 ? -12.096 -4.316 16.221 1.00 82.94 163 MET A CA 1
ATOM 1207 C C . MET A 1 163 ? -12.362 -5.816 16.192 1.00 82.94 163 MET A C 1
ATOM 1209 O O . MET A 1 163 ? -12.076 -6.470 15.193 1.00 82.94 163 MET A O 1
ATOM 1213 N N . THR A 1 164 ? -12.972 -6.363 17.242 1.00 81.31 164 THR A N 1
ATOM 1214 C CA . THR A 1 164 ? -13.368 -7.780 17.274 1.00 81.31 164 THR A CA 1
ATOM 1215 C C . THR A 1 164 ? -14.390 -8.120 16.181 1.00 81.31 164 THR A C 1
ATOM 1217 O O . THR A 1 164 ? -14.461 -9.264 15.727 1.00 81.31 164 THR A O 1
ATOM 1220 N N . GLU A 1 165 ? -15.185 -7.139 15.754 1.00 85.81 165 GLU A N 1
ATOM 1221 C CA . GLU A 1 165 ? -16.216 -7.300 14.726 1.00 85.81 165 GLU A CA 1
ATOM 1222 C C . GLU A 1 165 ? -15.752 -6.877 13.320 1.00 85.81 165 GLU A C 1
ATOM 1224 O O . GLU A 1 165 ? -16.487 -7.094 12.352 1.00 85.81 165 GLU A O 1
ATOM 1229 N N . PHE A 1 166 ? -14.563 -6.280 13.182 1.00 91.75 166 PHE A N 1
ATOM 1230 C CA . PHE A 1 166 ? -14.081 -5.765 11.903 1.00 91.75 166 PHE A CA 1
ATOM 1231 C C . PHE A 1 166 ? -13.522 -6.884 11.015 1.00 91.75 166 PHE A C 1
ATOM 1233 O O . PHE A 1 166 ? -12.557 -7.562 11.356 1.00 91.75 166 PHE A O 1
ATOM 1240 N N . ASP A 1 167 ? -14.133 -7.060 9.845 1.00 94.94 167 ASP A N 1
ATOM 1241 C CA . ASP A 1 167 ? -13.746 -8.057 8.846 1.00 94.94 167 ASP A CA 1
ATOM 1242 C C . ASP A 1 167 ? -12.980 -7.365 7.708 1.00 94.94 167 ASP A C 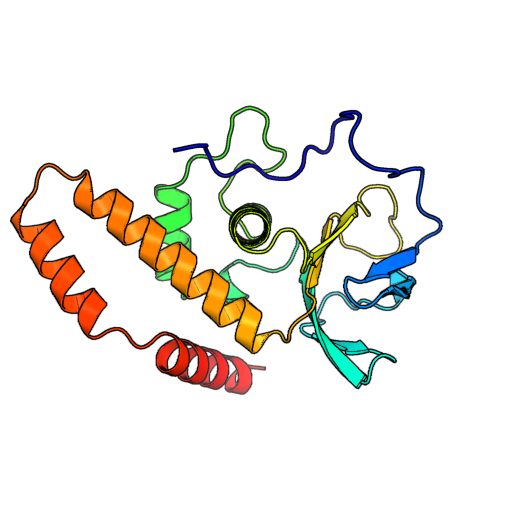1
ATOM 1244 O O . ASP A 1 167 ? -13.575 -6.694 6.858 1.00 94.94 167 ASP A O 1
ATOM 1248 N N . VAL A 1 168 ? -11.650 -7.511 7.715 1.00 96.00 168 VAL A N 1
ATOM 1249 C CA . VAL A 1 168 ? -10.757 -6.911 6.712 1.00 96.00 168 VAL A CA 1
ATOM 1250 C C . VAL A 1 168 ? -11.082 -7.402 5.294 1.00 96.00 168 VAL A C 1
ATOM 1252 O O . VAL A 1 168 ? -11.303 -6.546 4.432 1.00 96.00 168 VAL A O 1
ATOM 1255 N N . PRO A 1 169 ? -11.177 -8.721 5.015 1.00 96.06 169 PRO A N 1
ATOM 1256 C CA . PRO A 1 169 ? -11.602 -9.205 3.703 1.00 96.06 169 PRO A CA 1
ATOM 1257 C C . PRO A 1 169 ? -12.919 -8.589 3.220 1.00 96.06 169 PRO A C 1
ATOM 1259 O O . PRO A 1 169 ? -13.008 -8.160 2.067 1.00 96.06 169 PRO A O 1
ATOM 1262 N N . ALA A 1 170 ? -13.931 -8.495 4.091 1.00 96.06 170 ALA A N 1
ATOM 1263 C CA . ALA A 1 170 ? -15.221 -7.911 3.726 1.00 96.06 170 ALA A CA 1
ATOM 1264 C C . ALA A 1 170 ? -15.123 -6.405 3.439 1.00 96.06 170 ALA A C 1
ATOM 1266 O O . ALA A 1 170 ? -15.753 -5.915 2.496 1.00 96.06 170 ALA A O 1
ATOM 1267 N N . PHE A 1 171 ? -14.326 -5.671 4.222 1.00 95.88 171 PHE A N 1
ATOM 1268 C CA . PHE A 1 171 ? -14.044 -4.261 3.968 1.00 95.88 171 PHE A CA 1
ATOM 1269 C C . PHE A 1 171 ? -13.352 -4.062 2.615 1.00 95.88 171 PHE A C 1
ATOM 1271 O O . PHE A 1 171 ? -13.790 -3.231 1.818 1.00 95.88 171 PHE A O 1
ATOM 1278 N N . VAL A 1 172 ? -12.299 -4.836 2.338 1.00 96.81 172 VAL A N 1
ATOM 1279 C CA . VAL A 1 172 ? -11.537 -4.770 1.084 1.00 96.81 172 VAL A CA 1
ATOM 1280 C C . VAL A 1 172 ? -12.435 -5.078 -0.110 1.00 96.81 172 VAL A C 1
ATOM 1282 O O . VAL A 1 172 ? -12.429 -4.327 -1.088 1.00 96.81 172 VAL A O 1
ATOM 1285 N N . ASP A 1 173 ? -13.243 -6.134 -0.024 1.00 95.56 173 ASP A N 1
ATOM 1286 C CA . ASP A 1 173 ? -14.167 -6.513 -1.092 1.00 95.56 173 ASP A CA 1
ATOM 1287 C C . ASP A 1 173 ? -15.178 -5.388 -1.383 1.00 95.56 173 ASP A C 1
ATOM 1289 O O . ASP A 1 173 ? -15.404 -5.045 -2.548 1.00 95.56 173 ASP A O 1
ATOM 1293 N N . GLU A 1 174 ? -15.754 -4.768 -0.347 1.00 95.38 174 GLU A N 1
ATOM 1294 C CA . GLU A 1 174 ? -16.693 -3.654 -0.512 1.00 95.38 174 GLU A CA 1
ATOM 1295 C C . GLU A 1 174 ? -16.009 -2.410 -1.092 1.00 95.38 174 GLU A C 1
ATOM 1297 O O . GLU A 1 174 ? -16.486 -1.844 -2.079 1.00 95.38 174 GLU A O 1
ATOM 1302 N N . TYR A 1 175 ? -14.858 -2.023 -0.542 1.00 94.75 175 TYR A N 1
ATOM 1303 C CA . TYR A 1 175 ? -14.116 -0.843 -0.977 1.00 94.75 175 TYR A CA 1
ATOM 1304 C C . TYR A 1 175 ? -13.685 -0.941 -2.443 1.00 94.75 175 TYR A C 1
ATOM 1306 O O . TYR A 1 175 ? -13.867 -0.008 -3.235 1.00 94.75 175 TYR A O 1
ATOM 1314 N N . ARG A 1 176 ? -13.134 -2.096 -2.833 1.00 92.94 176 ARG A N 1
ATOM 1315 C CA . ARG A 1 176 ? -12.730 -2.354 -4.219 1.00 92.94 176 ARG A CA 1
ATOM 1316 C C . ARG A 1 176 ? -13.936 -2.355 -5.140 1.00 92.94 176 ARG A C 1
ATOM 1318 O O . ARG A 1 176 ? -13.880 -1.724 -6.189 1.00 92.94 176 ARG A O 1
ATOM 1325 N N . ARG A 1 177 ? -15.050 -2.971 -4.730 1.00 92.38 177 ARG A N 1
ATOM 1326 C CA . ARG A 1 177 ? -16.295 -2.965 -5.507 1.00 92.38 177 ARG A CA 1
ATOM 1327 C C . ARG A 1 177 ? -16.799 -1.546 -5.765 1.00 92.38 177 ARG A C 1
ATOM 1329 O O . ARG A 1 177 ? -17.182 -1.251 -6.894 1.00 92.38 177 ARG A O 1
ATOM 1336 N N . GLU A 1 178 ? -16.802 -0.672 -4.762 1.00 88.69 178 GLU A N 1
ATOM 1337 C CA . GLU A 1 178 ? -17.236 0.719 -4.935 1.00 88.69 178 GLU A CA 1
ATOM 1338 C C . GLU A 1 178 ? -16.318 1.507 -5.883 1.00 88.69 178 GLU A C 1
ATOM 1340 O O . GLU A 1 178 ? -16.813 2.264 -6.723 1.00 88.69 178 GLU A O 1
ATOM 1345 N N . ARG A 1 179 ? -14.994 1.307 -5.803 1.00 81.94 179 ARG A N 1
ATOM 1346 C CA . ARG A 1 179 ? -14.036 2.025 -6.665 1.00 81.94 179 ARG A CA 1
ATOM 1347 C C . ARG A 1 179 ? -13.901 1.436 -8.068 1.00 81.94 179 ARG A C 1
ATOM 1349 O O . ARG A 1 179 ? -13.704 2.206 -9.003 1.00 81.94 179 ARG A O 1
ATOM 1356 N N . ASP A 1 180 ? -14.072 0.131 -8.248 1.00 70.38 180 ASP A N 1
ATOM 1357 C CA . ASP A 1 180 ? -14.061 -0.512 -9.569 1.00 70.38 180 ASP A CA 1
ATOM 1358 C C . ASP A 1 180 ? -15.300 -0.124 -10.399 1.00 70.38 180 ASP A C 1
ATOM 1360 O O . ASP A 1 180 ? -15.257 -0.151 -11.625 1.00 70.38 180 ASP A O 1
ATOM 1364 N N . TRP A 1 181 ? -16.401 0.295 -9.760 1.00 41.34 181 TRP A N 1
ATOM 1365 C CA . TRP A 1 181 ? -17.570 0.869 -10.449 1.00 41.34 181 TRP A CA 1
ATOM 1366 C C . TRP A 1 181 ? -17.364 2.330 -10.877 1.00 41.34 181 TRP A C 1
ATOM 1368 O O . TRP A 1 181 ? -18.138 2.844 -11.688 1.00 41.34 181 TRP A O 1
ATOM 1378 N N . ALA A 1 182 ? -16.356 3.005 -10.319 1.00 44.59 182 ALA A N 1
ATOM 1379 C CA . ALA A 1 182 ? -16.004 4.387 -10.633 1.00 44.59 182 ALA A CA 1
ATOM 1380 C C . ALA A 1 182 ? -14.903 4.510 -11.709 1.00 44.59 182 ALA A C 1
ATOM 1382 O O . ALA A 1 182 ? -14.561 5.637 -12.076 1.00 44.59 182 ALA A O 1
ATOM 1383 N N . ALA A 1 183 ? -14.364 3.382 -12.193 1.00 40.59 183 ALA A N 1
ATOM 1384 C CA . ALA A 1 183 ? -13.322 3.291 -13.220 1.00 40.59 183 ALA A CA 1
ATOM 1385 C C . ALA A 1 183 ? -13.889 3.104 -14.640 1.00 40.59 183 ALA A C 1
ATOM 1387 O O . ALA A 1 183 ? -14.896 2.377 -14.806 1.00 40.59 183 ALA A O 1
#

Radius of gyration: 17.44 Å; chains: 1; bounding box: 43×34×48 Å

Sequence (183 aa):
MAEPRVPDDGGGDGGDGGASDGVVELPCGERVATTAFDLGMREYDCSCGSSHAVVMDMHPPGRFLPESIVDILDAAVEPAEDDAFEEFGTPHLMGAVMEEVPEEVATYDASGEGEVGYALLWVFGFDSRTLHEYVVELVVELMDHAVSHAENPNASAEFEDAMTEFDVPAFVDEYRRERDWAA

pLDDT: mean 85.53, std 16.4, range [36.31, 98.31]